Protein AF-A0A7J3QVQ4-F1 (afdb_monomer)

Mean predicted aligned error: 5.18 Å

Nearest PDB structures (foldseek):
  7ce3-assembly1_B  TM=5.903E-01  e=4.619E+00  Homo sapiens
  3blx-assembly6_P  TM=6.124E-01  e=5.674E+00  Saccharomyces cerevisiae
  7ce3-assembly1_A  TM=5.576E-01  e=4.619E+00  Homo sapiens

Radius of gyration: 13.47 Å; Cα contacts (8 Å, |Δi|>4): 67; chains: 1; bounding box: 37×32×28 Å

Structure (mmCIF, N/CA/C/O backbone):
data_AF-A0A7J3QVQ4-F1
#
_entry.id   AF-A0A7J3QVQ4-F1
#
loop_
_atom_site.group_PDB
_atom_site.id
_atom_site.type_symbol
_atom_site.label_atom_id
_atom_site.label_alt_id
_atom_site.label_comp_id
_atom_site.label_asym_id
_atom_site.label_entity_id
_atom_site.label_seq_id
_atom_site.pdbx_PDB_ins_code
_atom_site.Cartn_x
_atom_site.Cartn_y
_atom_site.Cartn_z
_atom_site.occupancy
_atom_site.B_iso_or_equiv
_atom_site.auth_seq_id
_atom_site.auth_comp_id
_atom_site.auth_asym_id
_atom_site.auth_atom_id
_atom_site.pdbx_PDB_model_num
ATOM 1 N N . MET A 1 1 ? 6.753 12.831 4.067 1.00 78.25 1 MET A N 1
ATOM 2 C CA . MET A 1 1 ? 5.302 12.956 4.301 1.00 78.25 1 MET A CA 1
ATOM 3 C C . MET A 1 1 ? 4.857 11.764 5.128 1.00 78.25 1 MET A C 1
ATOM 5 O O . MET A 1 1 ? 5.218 10.639 4.800 1.00 78.25 1 MET A O 1
ATOM 9 N N . SER A 1 2 ? 4.167 12.011 6.228 1.00 95.44 2 SER A N 1
ATOM 10 C CA . SER A 1 2 ? 3.633 11.002 7.140 1.00 95.44 2 SER A CA 1
ATOM 11 C C . SER A 1 2 ? 2.279 10.473 6.659 1.00 95.44 2 SER A C 1
ATOM 13 O O . SER A 1 2 ? 1.601 11.102 5.847 1.00 95.44 2 SER A O 1
ATOM 15 N N . PHE A 1 3 ?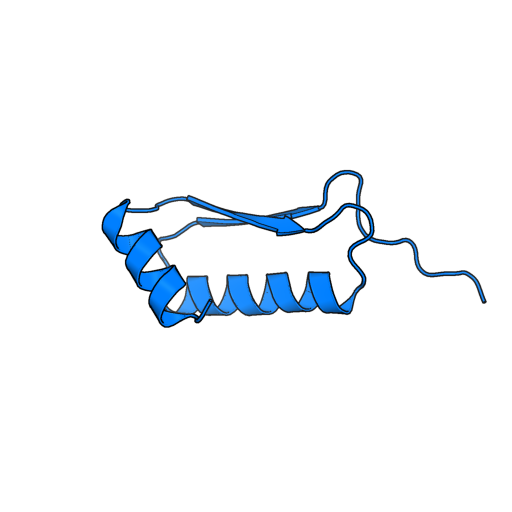 1.850 9.329 7.195 1.00 95.38 3 PHE A N 1
ATOM 16 C CA . PHE A 1 3 ? 0.519 8.791 6.899 1.00 95.38 3 PHE A CA 1
ATOM 17 C C . PHE A 1 3 ? -0.607 9.736 7.349 1.00 95.38 3 PHE A C 1
ATOM 19 O O . PHE A 1 3 ? -1.582 9.901 6.624 1.00 95.38 3 PHE A O 1
ATOM 26 N N . ALA A 1 4 ? -0.441 10.416 8.490 1.00 96.19 4 ALA A N 1
ATOM 27 C CA . ALA A 1 4 ? -1.421 11.374 9.003 1.00 96.19 4 ALA A CA 1
ATOM 28 C C . ALA A 1 4 ? -1.626 12.572 8.057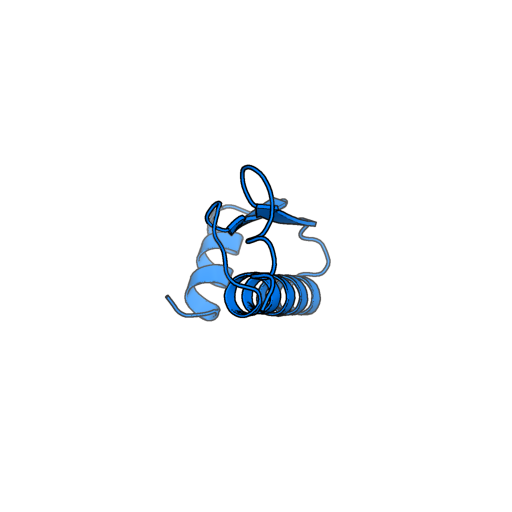 1.00 96.19 4 ALA A C 1
ATOM 30 O O . ALA A 1 4 ? -2.749 13.036 7.855 1.00 96.19 4 ALA A O 1
ATOM 31 N N . GLU A 1 5 ? -0.548 13.054 7.430 1.00 97.38 5 GLU A N 1
ATOM 32 C CA . GLU A 1 5 ? -0.636 14.116 6.424 1.00 97.38 5 GLU A CA 1
ATOM 33 C C . GLU A 1 5 ? -1.379 13.644 5.170 1.00 97.38 5 GLU A C 1
ATOM 35 O O . GLU A 1 5 ? -2.231 14.372 4.665 1.00 97.38 5 GLU A O 1
ATOM 40 N N . ILE A 1 6 ? -1.124 12.412 4.709 1.00 96.00 6 ILE A N 1
ATOM 41 C CA . ILE A 1 6 ? -1.845 11.807 3.577 1.00 96.00 6 ILE A CA 1
ATOM 42 C C . ILE A 1 6 ? -3.341 11.716 3.890 1.00 96.00 6 ILE A C 1
ATOM 44 O O . ILE A 1 6 ? -4.167 12.133 3.079 1.00 96.00 6 ILE A O 1
ATOM 48 N N . THR A 1 7 ? -3.708 11.212 5.072 1.00 95.56 7 THR A N 1
ATOM 49 C CA . THR A 1 7 ? -5.117 11.059 5.452 1.00 95.56 7 THR A CA 1
ATOM 50 C C . THR A 1 7 ? -5.840 12.392 5.571 1.00 95.56 7 THR A C 1
ATOM 52 O O . THR A 1 7 ? -6.999 12.461 5.159 1.00 95.56 7 THR A O 1
ATOM 55 N N . ARG A 1 8 ? -5.157 13.431 6.073 1.00 96.81 8 ARG A N 1
ATOM 56 C CA . ARG A 1 8 ? -5.688 14.798 6.143 1.00 96.81 8 ARG A CA 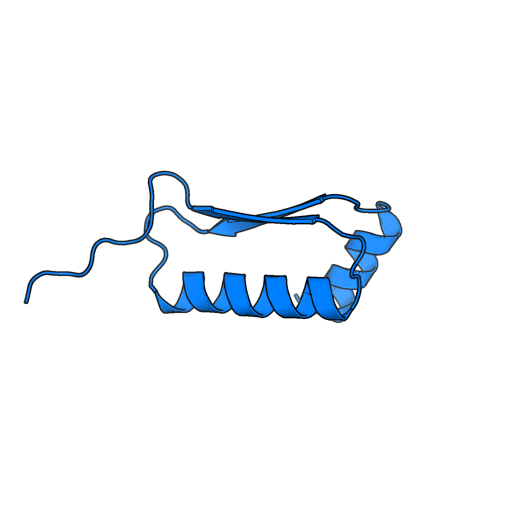1
ATOM 57 C C . ARG A 1 8 ? -5.969 15.346 4.746 1.00 96.81 8 ARG A C 1
ATOM 59 O O . ARG A 1 8 ? -7.075 15.800 4.489 1.00 96.81 8 ARG A O 1
ATOM 66 N N . ILE A 1 9 ? -5.007 15.234 3.827 1.00 96.81 9 ILE A N 1
ATOM 67 C CA . ILE A 1 9 ? -5.181 15.688 2.437 1.00 96.81 9 ILE A CA 1
ATOM 68 C C . ILE A 1 9 ? -6.361 14.963 1.780 1.00 96.81 9 ILE A C 1
ATOM 70 O O . ILE A 1 9 ? -7.191 15.595 1.135 1.00 96.81 9 ILE A O 1
ATOM 74 N N . MET A 1 10 ? -6.473 13.645 1.975 1.00 96.19 10 MET A N 1
ATOM 75 C CA . MET A 1 10 ? -7.591 12.856 1.447 1.00 96.19 10 MET A CA 1
ATOM 76 C C . MET A 1 10 ? -8.955 13.324 1.979 1.00 96.19 10 MET A C 1
ATOM 78 O O . MET A 1 10 ? -9.930 13.291 1.235 1.00 96.19 10 MET A O 1
ATOM 82 N N . GLU A 1 11 ? -9.040 13.727 3.249 1.00 95.44 11 GLU A N 1
ATOM 83 C CA . GLU A 1 11 ? -10.269 14.269 3.851 1.00 95.44 11 GLU A CA 1
ATOM 84 C C . GLU A 1 11 ? -10.614 15.648 3.297 1.00 95.44 11 GLU A C 1
ATOM 86 O O . GLU A 1 11 ? -11.757 15.875 2.908 1.00 95.44 11 GLU A O 1
ATOM 91 N N . GLU A 1 12 ? -9.624 16.536 3.199 1.00 97.62 12 GLU A N 1
ATOM 92 C CA . GLU A 1 12 ? -9.797 17.903 2.696 1.00 97.62 12 GLU A CA 1
ATOM 93 C C . GLU A 1 12 ? -10.351 17.935 1.271 1.00 97.62 12 GLU A C 1
ATOM 95 O O . GLU A 1 12 ? -11.170 18.792 0.946 1.00 97.62 12 GLU A O 1
ATOM 100 N N . VAL A 1 13 ? -9.947 16.978 0.432 1.00 96.94 13 VAL A N 1
ATOM 101 C CA . VAL A 1 13 ? -10.426 16.872 -0.955 1.00 96.94 13 VAL A CA 1
ATOM 102 C C . VAL A 1 13 ? -11.586 15.887 -1.131 1.00 96.94 13 VAL A C 1
ATOM 104 O O . VAL A 1 13 ? -12.005 15.642 -2.260 1.00 96.94 13 VAL A O 1
ATOM 107 N N . ASN A 1 14 ? -12.096 15.297 -0.043 1.00 95.75 14 ASN A N 1
ATOM 108 C CA . ASN A 1 14 ? -13.103 14.230 -0.068 1.00 95.75 14 ASN A CA 1
ATOM 109 C C . ASN A 1 14 ? -12.769 13.109 -1.082 1.00 95.75 14 ASN A C 1
ATOM 111 O O . ASN A 1 14 ? -13.605 12.697 -1.895 1.00 95.75 14 ASN A O 1
ATOM 115 N N . ALA A 1 15 ? -11.518 12.640 -1.062 1.00 96.56 15 ALA A N 1
ATOM 116 C CA . ALA A 1 15 ? -10.988 11.693 -2.037 1.00 96.56 15 ALA A CA 1
ATOM 117 C C . ALA A 1 15 ? -11.770 10.370 -2.028 1.00 96.56 15 ALA A C 1
ATOM 119 O O . ALA A 1 15 ? -11.747 9.636 -1.042 1.00 96.56 15 ALA A O 1
ATOM 120 N N . GLN A 1 16 ? -12.403 10.038 -3.156 1.00 96.62 16 GLN A N 1
ATOM 121 C CA . GLN A 1 16 ? -13.053 8.736 -3.383 1.00 96.62 16 GLN A CA 1
ATOM 122 C C . GLN A 1 16 ? -12.124 7.737 -4.090 1.00 96.62 16 GLN A C 1
ATOM 124 O O . GLN A 1 16 ? -12.274 6.524 -3.947 1.00 96.62 16 GLN A O 1
ATOM 129 N N . HIS A 1 17 ? -11.138 8.253 -4.828 1.00 96.81 17 HIS A N 1
ATOM 130 C CA . HIS A 1 17 ? -10.189 7.477 -5.618 1.00 96.81 17 HIS A CA 1
ATOM 131 C C . HIS A 1 17 ? -8.766 7.968 -5.356 1.00 96.81 17 HIS A C 1
ATOM 133 O O . HIS A 1 17 ? -8.499 9.169 -5.404 1.00 96.81 17 HIS A O 1
ATOM 139 N N . VAL A 1 18 ? -7.855 7.035 -5.094 1.00 96.25 18 VAL A N 1
ATOM 140 C CA . VAL A 1 18 ? -6.430 7.294 -4.876 1.00 96.25 18 VAL A CA 1
ATOM 141 C C . VAL A 1 18 ? -5.620 6.407 -5.808 1.00 96.25 18 VAL A C 1
ATOM 143 O O . VAL A 1 18 ? -5.804 5.192 -5.837 1.00 96.25 18 VAL A O 1
ATOM 146 N N . VAL A 1 19 ? -4.686 7.011 -6.537 1.00 95.25 19 VAL A N 1
ATOM 147 C CA . VAL A 1 19 ? -3.737 6.282 -7.380 1.00 95.25 19 VAL A CA 1
ATOM 148 C C . VAL A 1 19 ? -2.342 6.432 -6.788 1.00 95.25 19 VAL A C 1
ATOM 150 O O . VAL A 1 19 ? -1.835 7.543 -6.640 1.00 95.25 19 VAL A O 1
ATOM 153 N N . LEU A 1 20 ? -1.718 5.306 -6.452 1.00 94.62 20 LEU A N 1
ATOM 154 C CA . LEU A 1 20 ? -0.315 5.234 -6.062 1.00 94.62 20 LEU A CA 1
ATOM 155 C C . LEU A 1 20 ? 0.519 5.022 -7.324 1.00 94.62 20 LEU A C 1
ATOM 157 O O . LEU A 1 20 ? 0.529 3.933 -7.898 1.00 94.62 20 LEU A O 1
ATOM 161 N N . LEU A 1 21 ? 1.187 6.078 -7.781 1.00 92.38 21 LEU A N 1
ATOM 162 C CA . LEU A 1 21 ? 2.018 6.026 -8.980 1.00 92.38 21 LEU A CA 1
ATOM 163 C C . LEU A 1 21 ? 3.442 5.593 -8.628 1.00 92.38 21 LEU A C 1
ATOM 165 O O . LEU A 1 21 ? 4.168 6.293 -7.923 1.00 92.38 21 LEU A O 1
ATOM 169 N N . CYS A 1 22 ? 3.836 4.439 -9.152 1.00 90.06 22 CYS A N 1
ATOM 170 C CA . CYS A 1 22 ? 5.195 3.930 -9.116 1.00 90.06 22 CYS A CA 1
ATOM 171 C C . CYS A 1 22 ? 5.954 4.364 -10.377 1.00 90.06 22 CYS A C 1
ATOM 173 O O . CYS A 1 22 ? 5.389 4.484 -11.468 1.00 90.06 22 CYS A O 1
ATOM 175 N N . HIS A 1 23 ? 7.259 4.577 -10.228 1.00 85.19 23 HIS A N 1
ATOM 176 C CA . HIS A 1 23 ? 8.142 4.853 -11.355 1.00 85.19 23 HIS A CA 1
ATOM 177 C C . HIS A 1 23 ? 8.277 3.616 -12.270 1.00 85.19 23 HIS A C 1
ATOM 179 O O . HIS A 1 23 ? 8.089 2.487 -11.824 1.00 85.19 23 HIS A O 1
ATOM 185 N N . HIS A 1 24 ? 8.615 3.812 -13.548 1.00 80.06 24 HIS A N 1
ATOM 186 C CA . HIS A 1 24 ? 8.636 2.742 -14.562 1.00 80.06 24 HIS A CA 1
ATOM 187 C C . HIS A 1 24 ? 9.682 1.642 -14.314 1.00 80.06 24 HIS A C 1
ATOM 189 O O . HIS A 1 24 ? 9.585 0.547 -14.855 1.00 80.06 24 HIS A O 1
ATOM 195 N N . ASN A 1 25 ? 10.697 1.937 -13.504 1.00 76.19 25 ASN A N 1
ATOM 196 C CA . ASN A 1 25 ? 11.714 0.982 -13.067 1.00 76.19 25 ASN A CA 1
ATOM 197 C C . ASN A 1 25 ? 11.582 0.650 -11.574 1.00 76.19 25 ASN A C 1
ATOM 199 O O . ASN A 1 25 ? 12.575 0.294 -10.948 1.00 76.19 25 ASN A O 1
ATOM 203 N N . ALA A 1 26 ? 10.386 0.818 -10.996 1.00 83.94 26 ALA A N 1
ATOM 204 C CA . ALA A 1 26 ? 10.165 0.551 -9.584 1.00 83.94 26 ALA A CA 1
ATOM 205 C C . ALA A 1 26 ? 10.627 -0.866 -9.238 1.00 83.94 26 ALA A C 1
ATOM 207 O O . ALA A 1 26 ? 10.131 -1.857 -9.788 1.00 83.94 26 ALA A O 1
ATOM 208 N N . ASP A 1 27 ? 11.588 -0.922 -8.325 1.00 86.88 27 ASP A N 1
ATOM 209 C CA . ASP A 1 27 ? 12.107 -2.158 -7.776 1.00 86.88 27 ASP A CA 1
ATOM 210 C C . ASP A 1 27 ? 11.004 -2.894 -6.990 1.00 86.88 27 ASP A C 1
ATOM 212 O O . ASP A 1 27 ? 9.998 -2.291 -6.582 1.00 86.88 27 ASP A O 1
ATOM 216 N N . PRO A 1 28 ? 11.140 -4.215 -6.779 1.00 87.56 28 PRO A N 1
ATOM 217 C CA . PRO A 1 28 ? 10.125 -4.994 -6.075 1.00 87.56 28 PRO A CA 1
ATOM 218 C C . PRO A 1 28 ? 9.756 -4.448 -4.686 1.00 87.56 28 PRO A C 1
ATOM 220 O O . PRO A 1 28 ? 8.606 -4.569 -4.270 1.00 87.56 28 PRO A O 1
ATOM 223 N N . ASP A 1 29 ? 10.688 -3.818 -3.972 1.00 90.00 29 ASP A N 1
ATOM 224 C CA . ASP A 1 29 ? 10.452 -3.197 -2.665 1.00 90.00 29 ASP A CA 1
ATOM 225 C C . ASP A 1 29 ? 9.577 -1.933 -2.756 1.00 90.00 29 ASP A C 1
ATOM 227 O O . ASP A 1 29 ? 8.692 -1.739 -1.917 1.00 90.00 29 ASP A O 1
ATOM 231 N N . ALA A 1 30 ? 9.739 -1.119 -3.801 1.00 90.38 30 ALA A N 1
ATOM 232 C CA . ALA A 1 30 ? 8.887 0.034 -4.080 1.00 90.38 30 ALA A CA 1
ATOM 233 C C . ALA A 1 30 ? 7.454 -0.400 -4.431 1.00 90.38 30 ALA A C 1
ATOM 235 O O . ALA A 1 30 ? 6.485 0.176 -3.926 1.00 90.38 30 ALA A O 1
ATOM 236 N N . ILE A 1 31 ? 7.309 -1.465 -5.228 1.00 90.94 31 ILE A N 1
ATOM 237 C CA . ILE A 1 31 ? 6.001 -2.058 -5.535 1.00 90.94 31 ILE A CA 1
ATOM 238 C C . ILE A 1 31 ? 5.347 -2.617 -4.268 1.00 90.94 31 ILE A C 1
ATOM 240 O O . ILE A 1 31 ? 4.193 -2.301 -3.972 1.00 90.94 31 ILE A O 1
ATOM 244 N N . CYS A 1 32 ? 6.077 -3.398 -3.473 1.00 93.00 32 CYS A N 1
ATOM 245 C CA . CYS A 1 32 ? 5.572 -3.936 -2.210 1.00 93.00 32 CYS A CA 1
ATOM 246 C C . CYS A 1 32 ? 5.183 -2.829 -1.220 1.00 93.00 32 CYS A C 1
ATOM 248 O O . CYS A 1 32 ? 4.150 -2.933 -0.557 1.00 93.00 32 CYS A O 1
ATOM 250 N N . SER A 1 33 ? 5.954 -1.742 -1.157 1.00 95.19 33 SER A N 1
ATOM 251 C CA . SER A 1 33 ? 5.625 -0.568 -0.342 1.00 95.19 33 SER A CA 1
ATOM 252 C C . SER A 1 33 ? 4.319 0.091 -0.794 1.00 95.19 33 SER A C 1
ATOM 254 O O . SER A 1 33 ? 3.495 0.454 0.048 1.00 95.19 33 SER A O 1
ATOM 256 N N . ALA A 1 34 ? 4.069 0.176 -2.105 1.00 95.44 34 ALA A N 1
ATOM 257 C CA . ALA A 1 34 ? 2.795 0.660 -2.636 1.00 95.44 34 ALA A CA 1
ATOM 258 C C . ALA A 1 34 ? 1.624 -0.256 -2.236 1.00 95.44 34 ALA A C 1
ATOM 260 O O . ALA A 1 34 ? 0.586 0.236 -1.796 1.00 95.44 34 ALA A O 1
ATOM 261 N N . TYR A 1 35 ? 1.797 -1.582 -2.284 1.00 96.19 35 TYR A N 1
ATOM 262 C CA . TYR A 1 35 ? 0.788 -2.534 -1.796 1.00 96.19 35 TYR A CA 1
ATOM 263 C C . TYR A 1 35 ? 0.519 -2.406 -0.294 1.00 96.19 35 TYR A C 1
ATOM 265 O O . TYR A 1 35 ? -0.640 -2.451 0.135 1.00 96.19 35 TYR A O 1
ATOM 273 N N . ALA A 1 36 ? 1.566 -2.227 0.513 1.00 97.38 36 ALA A N 1
ATOM 274 C CA . ALA A 1 36 ? 1.438 -2.030 1.952 1.00 97.38 36 ALA A CA 1
ATOM 275 C C . ALA A 1 36 ? 0.665 -0.742 2.267 1.00 97.38 36 ALA A C 1
ATOM 277 O O . ALA A 1 36 ? -0.280 -0.765 3.061 1.00 97.38 36 ALA A O 1
ATOM 278 N N . LEU A 1 37 ? 1.002 0.361 1.592 1.00 97.25 37 LEU A N 1
ATOM 279 C CA . LEU A 1 37 ? 0.305 1.635 1.743 1.00 97.25 37 LEU A CA 1
ATOM 280 C C . LEU A 1 37 ? -1.153 1.546 1.277 1.00 97.25 37 LEU A C 1
ATOM 282 O O . LEU A 1 37 ? -2.045 1.982 2.000 1.00 97.25 37 LEU A O 1
ATOM 286 N N . ALA A 1 38 ? -1.420 0.925 0.125 1.00 97.12 38 ALA A N 1
ATOM 287 C CA . ALA A 1 38 ? -2.782 0.715 -0.366 1.00 97.12 38 ALA A CA 1
ATOM 288 C C . ALA A 1 38 ? -3.629 -0.094 0.627 1.00 97.12 38 ALA A C 1
ATOM 290 O O . ALA A 1 38 ? -4.785 0.240 0.891 1.00 97.12 38 ALA A O 1
ATOM 291 N N . SER A 1 39 ? -3.036 -1.128 1.226 1.00 97.62 39 SER A N 1
ATOM 292 C CA . SER A 1 39 ? -3.688 -1.951 2.246 1.00 97.62 39 SER A CA 1
ATOM 293 C C . SER A 1 39 ? -3.980 -1.159 3.520 1.00 97.62 39 SER A C 1
ATOM 295 O O . SER A 1 39 ? -5.057 -1.302 4.096 1.00 97.62 39 SER A O 1
ATOM 297 N N . LEU A 1 40 ? -3.049 -0.308 3.959 1.00 97.81 40 LEU A N 1
ATOM 298 C CA . LEU A 1 40 ? -3.250 0.562 5.117 1.00 97.81 40 LEU A CA 1
ATOM 299 C C . LEU A 1 40 ? -4.367 1.584 4.861 1.00 97.81 40 LEU A C 1
ATOM 301 O O . LEU A 1 40 ? -5.257 1.728 5.697 1.00 97.81 40 LEU A O 1
ATOM 305 N N . ILE A 1 41 ? -4.377 2.223 3.686 1.00 96.94 41 ILE A N 1
ATOM 306 C CA . ILE A 1 41 ? -5.437 3.159 3.288 1.00 96.94 41 ILE A CA 1
ATOM 307 C C . ILE A 1 41 ? -6.797 2.458 3.307 1.00 96.94 41 ILE A C 1
ATOM 309 O O . ILE A 1 41 ? -7.716 2.966 3.943 1.00 96.94 41 ILE A O 1
ATOM 313 N N . LYS A 1 42 ? -6.923 1.267 2.704 1.00 96.12 42 LYS A N 1
ATOM 314 C CA . LYS A 1 42 ? -8.184 0.504 2.709 1.00 96.12 42 LYS A CA 1
ATOM 315 C C . LYS A 1 42 ? -8.631 0.081 4.109 1.00 96.12 42 LYS A C 1
ATOM 317 O O . LYS A 1 42 ? -9.827 0.052 4.370 1.00 96.12 42 LYS A O 1
ATOM 322 N N . LYS A 1 43 ? -7.705 -0.231 5.023 1.00 96.69 43 LYS A N 1
ATOM 323 C CA . LYS A 1 43 ? -8.052 -0.539 6.423 1.00 96.69 43 LYS A CA 1
ATOM 324 C C . LYS A 1 43 ? -8.602 0.681 7.161 1.00 96.69 43 LYS A C 1
ATOM 326 O O .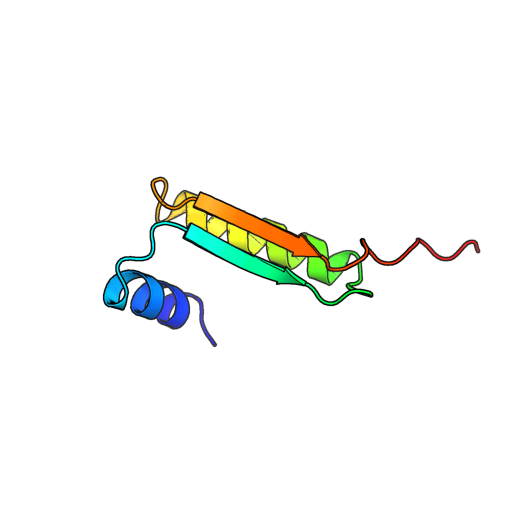 LYS A 1 43 ? -9.537 0.538 7.940 1.00 96.69 43 LYS A O 1
ATOM 331 N N . CYS A 1 44 ? -8.032 1.861 6.927 1.00 95.12 44 CYS A N 1
ATOM 332 C CA . CYS A 1 44 ? -8.457 3.093 7.592 1.00 95.12 44 CYS A CA 1
ATOM 333 C C . CYS A 1 44 ? -9.691 3.738 6.941 1.00 95.12 44 CYS A C 1
ATOM 335 O O . CYS A 1 44 ? -10.491 4.354 7.639 1.00 95.12 44 CYS A O 1
ATOM 337 N N . LYS A 1 45 ? -9.841 3.619 5.617 1.00 94.50 45 LYS A N 1
ATOM 338 C CA . LYS A 1 45 ? -10.942 4.185 4.824 1.00 94.50 45 LYS A CA 1
ATOM 339 C C . LYS A 1 45 ? -11.433 3.169 3.781 1.00 94.50 45 LYS A C 1
ATOM 341 O O . LYS A 1 45 ? -11.077 3.282 2.606 1.00 94.50 45 LYS A O 1
ATOM 346 N N . PRO A 1 46 ? -12.246 2.176 4.187 1.00 94.19 46 PRO A N 1
ATOM 347 C CA . PRO A 1 46 ? -12.688 1.079 3.318 1.00 94.19 46 PRO A CA 1
ATOM 348 C C . PRO A 1 46 ? -13.458 1.509 2.064 1.00 94.19 46 PRO A C 1
ATOM 350 O O . P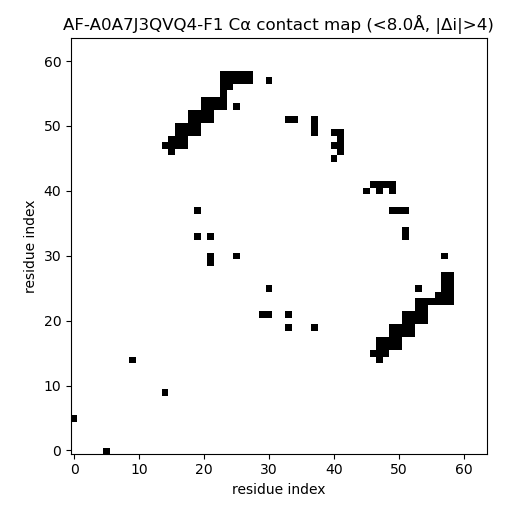RO A 1 46 ? -13.496 0.771 1.085 1.00 94.19 46 PRO A O 1
ATOM 353 N N . GLN A 1 47 ? -14.072 2.692 2.095 1.00 95.06 47 GLN A N 1
ATOM 354 C CA . GLN A 1 47 ? -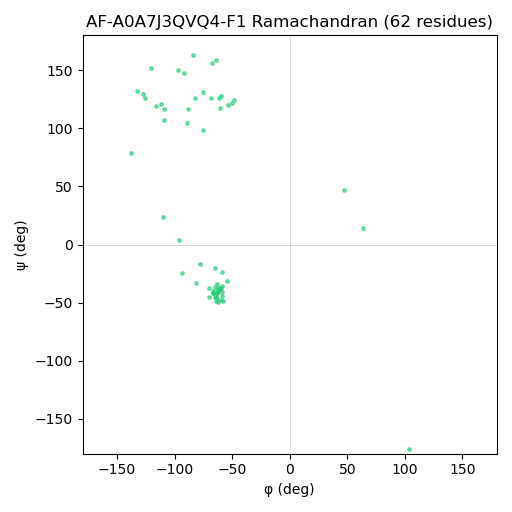14.846 3.266 0.997 1.00 95.06 47 GLN A CA 1
ATOM 355 C C . GLN A 1 47 ? -13.987 3.867 -0.124 1.00 95.06 47 GLN A C 1
ATOM 357 O O . GLN A 1 47 ? -14.497 4.107 -1.214 1.00 95.06 47 GLN A O 1
ATOM 362 N N . VAL A 1 48 ? -12.700 4.126 0.128 1.00 95.69 48 VAL A N 1
ATOM 363 C CA . VAL A 1 48 ? -11.802 4.726 -0.865 1.00 95.69 48 VAL A CA 1
ATOM 364 C C . VAL A 1 48 ? -11.280 3.642 -1.802 1.00 95.69 48 VAL A C 1
ATOM 366 O O . VAL A 1 48 ? -10.685 2.652 -1.363 1.00 95.69 48 VAL A O 1
ATOM 369 N N . SER A 1 49 ? -11.449 3.845 -3.109 1.00 96.50 49 SER A N 1
ATOM 370 C CA . SER A 1 49 ? -10.795 2.997 -4.103 1.00 96.50 49 SER A CA 1
ATOM 371 C C . SER A 1 49 ? -9.315 3.357 -4.190 1.00 96.50 49 SER A C 1
ATOM 373 O O . SER A 1 49 ? -8.963 4.532 -4.304 1.00 96.50 49 SER A O 1
ATOM 375 N N . VAL A 1 50 ? -8.449 2.346 -4.144 1.00 96.81 50 VAL A N 1
ATOM 376 C CA . VAL A 1 50 ? -6.999 2.528 -4.261 1.00 96.81 50 VAL A CA 1
ATOM 377 C C . VAL A 1 50 ? -6.471 1.651 -5.381 1.00 96.81 50 VAL A C 1
ATOM 379 O O . VAL A 1 50 ? -6.680 0.435 -5.365 1.00 96.81 50 VAL A O 1
ATOM 382 N N . GLU A 1 51 ? -5.756 2.276 -6.307 1.00 94.62 51 GLU A N 1
ATOM 383 C CA . GLU A 1 51 ? -5.093 1.635 -7.438 1.00 94.62 51 GLU A CA 1
ATOM 384 C C . GLU A 1 51 ? -3.589 1.900 -7.391 1.00 94.62 51 GLU A C 1
ATOM 386 O O . GLU A 1 51 ? -3.136 2.912 -6.855 1.00 94.62 51 GLU A O 1
ATOM 391 N N . ILE A 1 52 ? -2.808 0.980 -7.951 1.00 93.50 52 ILE A N 1
ATOM 392 C CA . ILE A 1 52 ? -1.357 1.121 -8.082 1.00 93.50 52 ILE A CA 1
ATOM 393 C C . ILE A 1 52 ? -1.046 1.160 -9.573 1.00 93.50 52 ILE A C 1
ATOM 395 O O . ILE A 1 52 ? -1.350 0.212 -10.296 1.00 93.50 52 ILE A O 1
ATOM 399 N N . GLY A 1 53 ? -0.455 2.259 -10.031 1.00 88.56 53 GLY A N 1
ATOM 400 C CA . GLY A 1 53 ? -0.061 2.446 -11.421 1.00 88.56 53 GLY A CA 1
ATOM 401 C C . GLY A 1 53 ? 1.453 2.406 -11.559 1.00 88.56 53 GLY A C 1
ATOM 402 O O . GLY A 1 53 ? 2.129 3.288 -11.044 1.00 88.56 53 GLY A O 1
ATOM 403 N N . ALA A 1 54 ? 1.987 1.424 -12.284 1.00 81.81 54 ALA A N 1
ATOM 404 C CA . ALA A 1 54 ? 3.386 1.405 -12.707 1.00 81.81 54 ALA A CA 1
ATOM 405 C C . ALA A 1 54 ? 3.441 1.652 -14.219 1.00 81.81 54 ALA A C 1
ATOM 407 O O . ALA A 1 54 ? 3.030 0.803 -15.017 1.00 81.81 54 ALA A O 1
ATOM 408 N N . ALA A 1 55 ? 3.884 2.845 -14.621 1.00 70.81 55 ALA A N 1
ATOM 409 C CA . ALA A 1 55 ? 3.962 3.203 -16.033 1.00 70.81 55 ALA A CA 1
ATOM 410 C C . ALA A 1 55 ? 4.934 2.258 -16.760 1.00 70.81 55 ALA A C 1
ATOM 412 O O . ALA A 1 55 ? 6.076 2.119 -16.349 1.00 70.81 55 ALA A O 1
ATOM 413 N N . GLN A 1 56 ? 4.484 1.622 -17.845 1.00 68.00 56 GLN A N 1
ATOM 414 C CA . GLN A 1 56 ? 5.274 0.677 -18.655 1.00 68.00 56 GLN A CA 1
ATOM 415 C C . GLN A 1 56 ? 5.729 -0.626 -17.960 1.00 68.00 56 GLN A C 1
ATOM 417 O O . GLN A 1 56 ? 6.519 -1.375 -18.533 1.00 68.00 56 GLN A O 1
ATOM 422 N N . GLY A 1 57 ? 5.157 -0.961 -16.799 1.00 62.72 57 GLY A N 1
ATOM 423 C CA . GLY A 1 57 ? 5.394 -2.228 -16.100 1.00 62.72 57 GLY A CA 1
ATOM 424 C C . GLY A 1 57 ? 6.329 -2.108 -14.894 1.00 62.72 57 GLY A C 1
ATOM 425 O O . GLY A 1 57 ? 6.706 -1.018 -14.483 1.00 62.72 57 GLY A O 1
ATOM 426 N N . ILE A 1 58 ? 6.645 -3.252 -14.286 1.00 63.09 58 ILE A N 1
ATOM 427 C CA . ILE A 1 58 ? 7.532 -3.372 -13.116 1.00 63.09 58 ILE A CA 1
ATOM 428 C C . ILE A 1 58 ? 8.940 -3.738 -13.610 1.00 63.09 58 ILE A C 1
ATOM 430 O O . ILE A 1 58 ? 9.057 -4.430 -14.628 1.00 63.09 58 ILE A O 1
ATOM 434 N N . SER A 1 59 ? 9.996 -3.320 -12.896 1.00 60.38 59 SER A N 1
ATOM 435 C CA . SER A 1 59 ? 11.380 -3.689 -13.225 1.00 60.38 59 SER A CA 1
ATOM 436 C C . SER A 1 59 ? 11.516 -5.194 -13.465 1.00 60.38 59 SER A C 1
ATOM 438 O O . SER A 1 59 ? 11.140 -6.027 -12.636 1.00 60.38 59 SER A O 1
ATOM 440 N N . ARG A 1 60 ? 12.041 -5.555 -14.640 1.00 58.44 60 ARG A N 1
ATOM 441 C CA . ARG A 1 60 ? 12.248 -6.950 -15.034 1.00 58.44 60 ARG A CA 1
ATOM 442 C C . ARG A 1 60 ? 13.356 -7.532 -14.156 1.00 58.44 60 ARG A C 1
ATOM 444 O O . ARG A 1 60 ? 14.443 -6.967 -14.110 1.00 58.44 60 ARG A O 1
ATOM 451 N N . LEU A 1 61 ? 13.090 -8.661 -13.492 1.00 58.38 61 LEU A N 1
ATOM 452 C CA . LEU A 1 61 ? 14.110 -9.390 -12.729 1.00 58.38 61 LEU A CA 1
ATOM 453 C C . LEU A 1 61 ? 15.349 -9.600 -13.612 1.00 58.38 61 LEU A C 1
ATOM 455 O O . LEU A 1 61 ? 15.241 -10.166 -14.707 1.00 58.38 61 LEU A O 1
ATOM 459 N N . SER A 1 62 ? 16.501 -9.104 -13.153 1.00 55.69 62 SER A N 1
ATOM 460 C CA . SER A 1 62 ? 17.773 -9.324 -13.839 1.00 55.69 62 SER A CA 1
ATOM 461 C C . SER A 1 62 ? 18.028 -10.826 -13.909 1.00 55.69 62 SER A C 1
ATOM 463 O O . SER A 1 62 ? 17.942 -11.522 -12.897 1.00 55.69 62 SER A O 1
ATOM 465 N N . LYS A 1 63 ? 18.300 -11.332 -15.114 1.00 47.19 63 LYS A N 1
ATOM 466 C CA . LYS A 1 63 ? 18.732 -12.716 -15.306 1.00 47.19 63 LYS A CA 1
ATOM 467 C C . LYS A 1 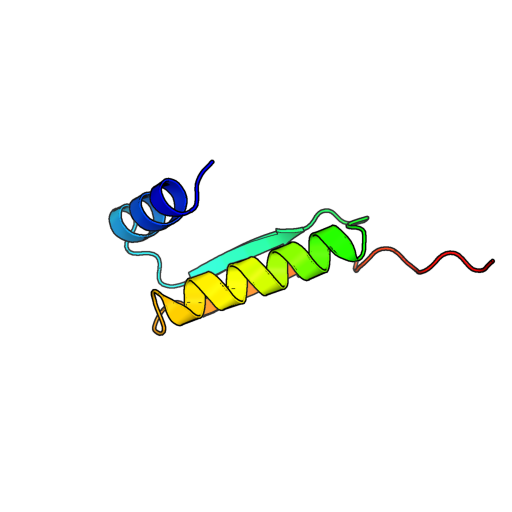63 ? 20.193 -12.796 -14.869 1.00 47.19 63 LYS A C 1
ATOM 469 O O . LYS A 1 63 ?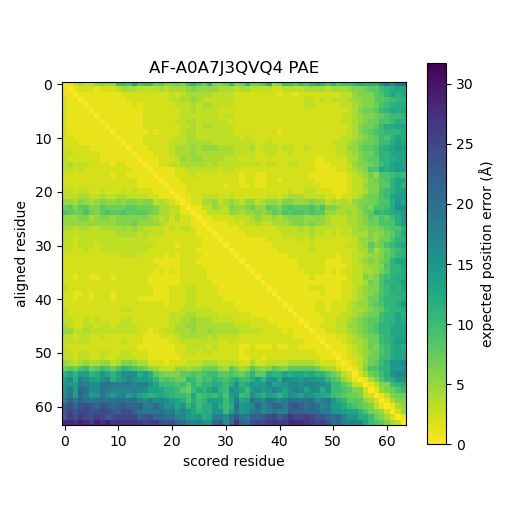 21.068 -12.419 -15.646 1.00 47.19 63 LYS A O 1
ATOM 474 N N . HIS A 1 64 ? 20.426 -13.253 -13.647 1.00 47.66 64 HIS A N 1
ATOM 475 C CA . HIS A 1 64 ? 21.727 -13.742 -13.204 1.00 47.66 64 HIS A CA 1
ATOM 476 C C . HIS A 1 64 ? 21.645 -15.243 -12.972 1.00 47.66 64 HIS A C 1
ATOM 478 O O . HIS A 1 64 ? 20.625 -15.685 -12.396 1.00 47.66 64 HIS A O 1
#

Sequence (64 aa):
MSFAEITRIMEEVNAQHVVLLCHHNADPDAICSAYALASLIKKCKPQVSVEIGAAQGISRLSKH

Solvent-accessible su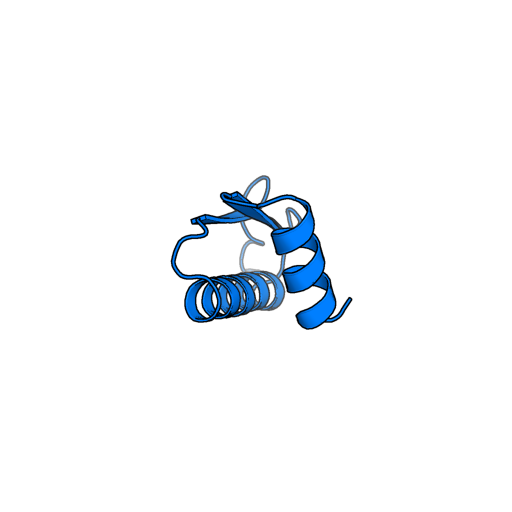rface area (backbone atoms only — not comparable to full-atom values): 3870 Å² total; per-residue (Å²): 137,55,72,69,58,53,54,49,53,38,57,78,68,64,53,55,69,46,73,48,77,44,55,50,67,33,46,72,66,59,51,49,48,50,52,51,50,47,51,51,47,35,73,77,39,70,83,40,47,71,48,78,44,45,53,97,39,68,49,74,81,78,89,125

Secondary structure (DSSP, 8-state):
--HHHHHHHHHHTT-SEEEEEEPTT--HHHHHHHHHHHHHHHHH-TTSEEEEEETT-SPPPP--

Foldseek 3Di:
DDPVVVVVVCVVVVAQEEEAEDEQAHAPVNVVVLVVSQVVCCVVPVRHHYYYDRPNDYHDPDDD

pLDDT: mean 88.05, std 13.59, range [47.19, 97.81]